Protein AF-A0A7X9BI54-F1 (afdb_monomer_lite)

Secondary structure (DSSP, 8-state):
---HHHHHHHHHHTHHHHHHHHHHHHHHHHHHHHHHHSTTHHHHHHHHHHTTHHHHHHHHHHHHHHHHPPEEEEEPPSSSHHHHHHHHHHTTEEEEEEEETTEEEEEE-----

Sequence (113 aa):
LTDPDRTRAMVEEDDANVSRLLRDVSSRLLAVADALDGEGRDAALTRFFAEGDPFRTFKTAQADIHTHAPERIVELPEHGWQTALTDLARRGEHIVRFNTPRTVVVRELSHIG

Foldseek 3Di:
DDDPVVVVVVCVVPVVVVVVVVVVVVVLVVVLVVCCVDPCNVVSVVVSVVVCVLVVVLVVLQVVQVVDFDKDKDFQDPPPSVVVVVVCVVQVWAFPDAPDPGMTITTRSDDDD

pLDDT: mean 85.26, std 11.14, range [39.19, 97.81]

Structure (mmCIF, N/CA/C/O backbone):
data_AF-A0A7X9BI54-F1
#
_entry.id   AF-A0A7X9BI54-F1
#
loop_
_atom_site.group_PDB
_atom_site.id
_atom_site.type_symbol
_atom_site.label_atom_id
_atom_site.label_alt_id
_atom_site.label_comp_id
_atom_site.label_asym_id
_atom_site.label_entity_id
_atom_site.label_seq_id
_atom_site.pdbx_PDB_ins_code
_atom_site.Cartn_x
_atom_site.Cartn_y
_atom_site.Cartn_z
_atom_site.occupancy
_atom_site.B_iso_or_equiv
_atom_site.auth_seq_id
_atom_site.auth_comp_id
_atom_site.auth_asym_id
_atom_site.auth_atom_id
_atom_site.pdbx_PDB_model_num
ATOM 1 N N . LEU A 1 1 ? 0.271 18.042 -3.688 1.00 54.28 1 LEU A N 1
ATOM 2 C CA . LEU A 1 1 ? -0.987 17.265 -3.698 1.00 54.28 1 LEU A CA 1
ATOM 3 C C . LEU A 1 1 ? -1.071 16.544 -5.027 1.00 54.28 1 LEU A C 1
ATOM 5 O O . LEU A 1 1 ? -0.699 17.135 -6.033 1.00 54.28 1 LEU A O 1
ATOM 9 N N . THR A 1 2 ? -1.445 15.271 -5.014 1.00 74.75 2 THR A N 1
ATOM 10 C CA . THR A 1 2 ? -1.591 14.457 -6.225 1.00 74.75 2 THR A CA 1
ATOM 11 C C . THR A 1 2 ? -2.757 14.972 -7.069 1.00 74.75 2 THR A C 1
ATOM 13 O O . THR A 1 2 ? -3.751 15.439 -6.519 1.00 74.75 2 THR A O 1
ATOM 16 N N . ASP A 1 3 ? -2.622 14.898 -8.391 1.00 91.00 3 ASP A N 1
ATOM 17 C CA . ASP A 1 3 ? -3.675 15.256 -9.345 1.00 91.00 3 ASP A CA 1
ATOM 18 C C . ASP A 1 3 ? -4.916 14.344 -9.142 1.00 91.00 3 ASP A C 1
ATOM 20 O O . ASP A 1 3 ? -4.760 13.112 -9.115 1.00 91.00 3 ASP A O 1
ATOM 24 N N . PRO A 1 4 ? -6.128 14.906 -8.947 1.00 90.19 4 PRO A N 1
ATOM 25 C CA . PRO A 1 4 ? -7.353 14.129 -8.759 1.00 90.19 4 PRO A CA 1
ATOM 26 C C . PRO A 1 4 ? -7.687 13.201 -9.930 1.00 90.19 4 PRO A C 1
ATOM 28 O O . PRO A 1 4 ? -8.067 12.054 -9.693 1.00 90.19 4 PRO A O 1
ATOM 31 N N . ASP A 1 5 ? -7.492 13.646 -11.172 1.00 92.06 5 ASP A N 1
ATOM 32 C CA . ASP A 1 5 ? -7.807 12.852 -12.363 1.00 92.06 5 ASP A CA 1
ATOM 33 C C . ASP A 1 5 ? -6.822 11.692 -12.505 1.00 92.06 5 ASP A C 1
ATOM 35 O O . ASP A 1 5 ? -7.203 10.564 -12.820 1.00 92.06 5 ASP A O 1
ATOM 39 N N . ARG A 1 6 ? -5.556 11.928 -12.147 1.00 88.19 6 ARG A N 1
ATOM 40 C CA . ARG A 1 6 ? -4.546 10.866 -12.066 1.00 88.19 6 ARG A CA 1
ATOM 41 C C . ARG A 1 6 ? -4.898 9.821 -11.011 1.00 88.19 6 ARG A C 1
ATOM 43 O O . ARG A 1 6 ? -4.738 8.629 -11.248 1.00 88.19 6 ARG A O 1
ATOM 50 N N . THR A 1 7 ? -5.368 10.263 -9.847 1.00 88.88 7 THR A N 1
ATOM 51 C CA . THR A 1 7 ? -5.763 9.356 -8.760 1.00 88.88 7 THR A CA 1
ATOM 52 C C . THR A 1 7 ? -6.986 8.533 -9.161 1.00 88.88 7 THR A C 1
ATOM 54 O O . THR A 1 7 ? -7.034 7.335 -8.894 1.00 88.88 7 THR A O 1
ATOM 57 N N . ARG A 1 8 ? -7.945 9.150 -9.857 1.00 91.94 8 ARG A N 1
ATOM 58 C CA . ARG A 1 8 ? -9.113 8.465 -10.412 1.00 91.94 8 ARG A CA 1
ATOM 59 C C . ARG A 1 8 ? -8.721 7.401 -11.435 1.00 91.94 8 ARG A C 1
ATOM 61 O O . ARG A 1 8 ? -9.165 6.268 -11.301 1.00 91.94 8 ARG A O 1
ATOM 68 N N . ALA A 1 9 ? -7.869 7.743 -12.400 1.00 93.12 9 ALA A N 1
ATOM 69 C CA . ALA A 1 9 ? -7.432 6.807 -13.434 1.00 93.12 9 ALA A CA 1
ATOM 70 C C . ALA A 1 9 ? -6.766 5.555 -12.837 1.00 93.12 9 ALA A C 1
ATOM 72 O O . ALA A 1 9 ? -7.084 4.443 -13.240 1.00 93.12 9 ALA A O 1
ATOM 73 N N . MET A 1 10 ? -5.917 5.720 -11.813 1.00 92.19 10 MET A N 1
ATOM 74 C CA . MET A 1 10 ? -5.295 4.590 -11.107 1.00 92.19 10 MET A CA 1
ATOM 75 C C . MET A 1 10 ? -6.317 3.670 -10.421 1.00 92.19 10 MET A C 1
ATOM 77 O O . MET A 1 10 ? -6.092 2.468 -10.327 1.00 92.19 10 MET A O 1
ATOM 81 N N . VAL A 1 11 ? -7.421 4.228 -9.911 1.00 93.00 11 VAL A N 1
ATOM 82 C CA . VAL A 1 11 ? -8.496 3.445 -9.282 1.00 93.00 11 VAL A CA 1
ATOM 83 C C . VAL A 1 11 ? -9.347 2.730 -10.325 1.00 93.00 11 VAL A C 1
ATOM 85 O O . VAL A 1 11 ? -9.734 1.591 -10.098 1.00 93.00 11 VAL A O 1
ATOM 88 N N . GLU A 1 12 ? -9.641 3.382 -11.449 1.00 94.75 12 GLU A N 1
ATOM 89 C CA . GLU A 1 12 ? -10.420 2.786 -12.539 1.00 94.75 12 GLU A CA 1
ATOM 90 C C . GLU A 1 12 ? -9.652 1.656 -13.250 1.00 94.75 12 GLU A C 1
ATOM 92 O O . GLU A 1 12 ? -10.271 0.691 -13.687 1.00 94.75 12 GLU A O 1
ATOM 97 N N . GLU A 1 13 ? -8.320 1.740 -13.336 1.00 94.69 13 GLU A N 1
ATOM 98 C CA . GLU A 1 13 ? -7.469 0.723 -13.976 1.00 94.69 13 GLU A CA 1
ATOM 99 C C . GLU A 1 13 ? -7.354 -0.588 -13.171 1.00 94.69 13 GLU A C 1
ATOM 101 O O . GLU A 1 13 ? -7.242 -1.658 -13.766 1.00 94.69 13 GLU A O 1
ATOM 106 N N . ASP A 1 14 ? -7.406 -0.526 -11.835 1.00 94.38 14 ASP A N 1
ATOM 107 C CA . ASP A 1 14 ? -7.271 -1.689 -10.936 1.00 94.38 14 ASP A CA 1
ATOM 108 C C . ASP A 1 14 ? -8.415 -1.756 -9.903 1.00 94.38 14 ASP A C 1
ATOM 110 O O . ASP A 1 14 ? -8.228 -1.945 -8.693 1.00 94.38 14 ASP A O 1
ATOM 114 N N . ASP A 1 15 ? -9.639 -1.558 -10.389 1.00 95.06 15 ASP A N 1
ATOM 115 C CA . ASP A 1 15 ? -10.843 -1.368 -9.579 1.00 95.06 15 ASP A CA 1
ATOM 116 C C . ASP A 1 15 ? -11.125 -2.535 -8.618 1.00 95.06 15 ASP A C 1
ATOM 118 O O . ASP A 1 15 ? -11.428 -2.330 -7.439 1.00 95.06 15 ASP A O 1
ATOM 122 N N . ALA A 1 16 ? -10.970 -3.775 -9.076 1.00 95.62 16 ALA A N 1
ATOM 123 C CA . ALA A 1 16 ? -11.217 -4.974 -8.293 1.00 95.62 16 ALA A CA 1
ATOM 124 C C . ALA A 1 16 ? -10.233 -5.102 -7.123 1.00 95.62 16 ALA A C 1
ATOM 126 O O . ALA A 1 16 ? -10.619 -5.512 -6.020 1.00 95.62 16 ALA A O 1
ATOM 127 N N . ASN A 1 17 ? -8.964 -4.752 -7.339 1.00 92.25 17 ASN A N 1
A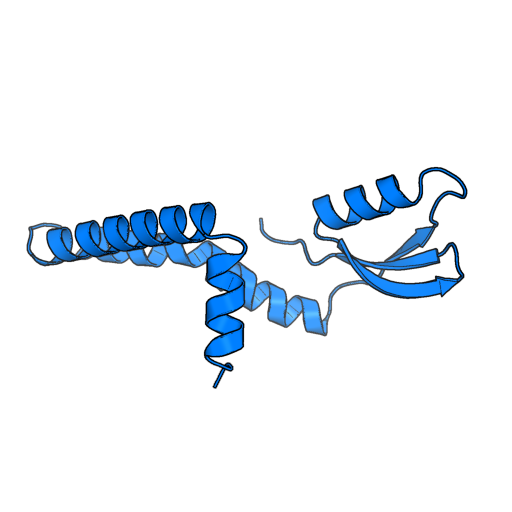TOM 128 C CA . ASN A 1 17 ? -7.951 -4.782 -6.295 1.00 92.25 17 ASN A CA 1
ATOM 129 C C . ASN A 1 17 ? -8.136 -3.642 -5.299 1.00 92.25 17 ASN A C 1
ATOM 131 O O . ASN A 1 17 ? -8.139 -3.893 -4.093 1.00 92.25 17 ASN A O 1
ATOM 135 N N . VAL A 1 18 ? -8.401 -2.426 -5.785 1.00 95.62 18 VAL A N 1
ATOM 136 C CA . VAL A 1 18 ? -8.727 -1.284 -4.924 1.00 95.62 18 VAL A CA 1
ATOM 137 C C . VAL A 1 18 ? -9.961 -1.593 -4.078 1.00 95.62 18 VAL A C 1
ATOM 139 O O . VA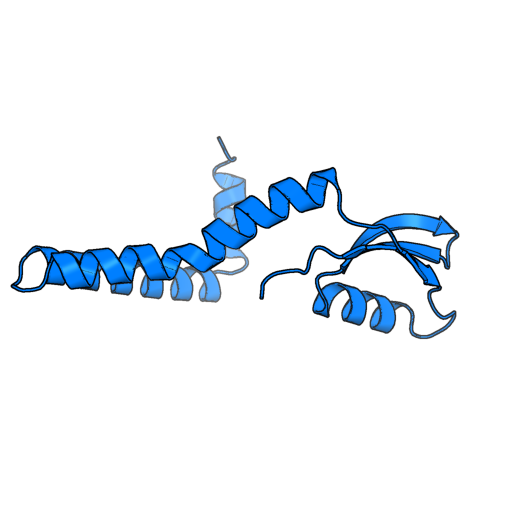L A 1 18 ? -9.950 -1.402 -2.865 1.00 95.62 18 VAL A O 1
ATOM 142 N N . SER A 1 19 ? -11.004 -2.164 -4.675 1.00 97.06 19 SER A N 1
ATOM 143 C CA . SER A 1 19 ? -12.228 -2.552 -3.973 1.00 97.06 19 SER A CA 1
ATOM 144 C C . SER A 1 19 ? -11.973 -3.605 -2.886 1.00 97.06 19 SER A C 1
ATOM 146 O O . SER A 1 19 ? -12.572 -3.551 -1.809 1.00 97.06 19 SER A O 1
ATOM 148 N N . ARG A 1 20 ? -11.080 -4.572 -3.131 1.00 97.62 20 ARG A N 1
ATOM 149 C CA . ARG A 1 20 ? -10.674 -5.568 -2.127 1.00 97.62 20 ARG A CA 1
ATOM 150 C C . ARG A 1 20 ? -9.884 -4.926 -0.990 1.00 97.62 20 ARG A C 1
ATOM 152 O O . ARG A 1 20 ? -10.201 -5.173 0.170 1.00 97.62 20 ARG A O 1
ATOM 159 N N . LEU A 1 21 ? -8.908 -4.085 -1.325 1.00 94.88 21 LEU A N 1
ATOM 160 C CA . LEU A 1 21 ? -8.088 -3.361 -0.359 1.00 94.88 21 LEU A CA 1
ATOM 161 C C . LEU A 1 21 ? -8.948 -2.482 0.554 1.00 94.88 21 LEU A C 1
ATOM 163 O O . LEU A 1 21 ? -8.790 -2.522 1.769 1.00 94.88 21 LEU A O 1
ATOM 167 N N . LEU A 1 22 ? -9.892 -1.728 -0.014 1.00 96.31 22 LEU A N 1
ATOM 168 C CA . LEU A 1 22 ? -10.787 -0.869 0.761 1.00 96.31 22 LEU A CA 1
ATOM 169 C C . LEU A 1 22 ? -11.643 -1.677 1.740 1.00 96.31 22 LEU A C 1
ATOM 171 O O . LEU A 1 22 ? -11.776 -1.273 2.891 1.00 96.31 22 LEU A O 1
ATOM 175 N N . ARG A 1 23 ? -12.170 -2.838 1.326 1.00 97.81 23 ARG A N 1
ATOM 176 C CA . ARG A 1 23 ? -12.922 -3.721 2.233 1.00 97.81 23 ARG A CA 1
ATOM 177 C C . ARG A 1 23 ? -12.059 -4.246 3.379 1.00 97.81 23 ARG A C 1
ATOM 179 O O . ARG A 1 23 ? -12.529 -4.249 4.513 1.00 97.81 23 ARG A O 1
ATOM 186 N N . ASP A 1 24 ? -10.824 -4.659 3.100 1.00 95.06 24 ASP A N 1
ATOM 187 C CA . ASP A 1 24 ? -9.891 -5.128 4.133 1.00 95.06 24 ASP A CA 1
ATOM 188 C C . ASP A 1 24 ? -9.574 -4.018 5.146 1.00 95.06 24 ASP A C 1
ATOM 190 O O . ASP A 1 24 ? -9.733 -4.201 6.353 1.00 95.06 24 ASP A O 1
ATOM 194 N N . VAL A 1 25 ? -9.232 -2.822 4.656 1.00 93.62 25 VAL A N 1
ATOM 195 C CA . VAL A 1 25 ? -8.963 -1.653 5.505 1.00 93.62 25 VAL A CA 1
ATOM 196 C C . VAL A 1 25 ? -10.183 -1.303 6.354 1.00 93.62 25 VAL A C 1
ATOM 198 O O . VAL A 1 25 ? -10.049 -1.139 7.566 1.00 93.62 25 VAL A O 1
ATOM 201 N N . SER A 1 26 ? -11.378 -1.232 5.761 1.00 96.69 26 SER A N 1
ATOM 202 C CA . SER A 1 26 ? -12.612 -0.965 6.506 1.00 96.69 26 SER A CA 1
ATOM 203 C C . SER A 1 26 ? -12.870 -2.017 7.583 1.00 96.69 26 SER A C 1
ATOM 205 O O . SER A 1 26 ? -13.181 -1.653 8.714 1.00 96.69 26 SER A O 1
ATOM 207 N N . SER A 1 27 ? -12.693 -3.305 7.271 1.00 94.50 27 SER A N 1
ATOM 208 C CA . SER A 1 27 ? -12.869 -4.388 8.243 1.00 94.50 27 SER A CA 1
ATOM 209 C C . SER A 1 27 ? -11.897 -4.270 9.417 1.00 94.50 27 SER A C 1
ATOM 211 O O . SER A 1 27 ? -12.289 -4.495 10.560 1.00 94.50 27 SER A O 1
ATOM 213 N N . ARG A 1 28 ? -10.635 -3.912 9.156 1.00 89.56 28 ARG A N 1
ATOM 214 C CA . ARG A 1 28 ? -9.616 -3.747 10.202 1.00 89.56 28 ARG A CA 1
ATOM 215 C C . ARG A 1 28 ? -9.902 -2.532 11.079 1.00 89.56 28 ARG A C 1
ATOM 217 O O . ARG A 1 28 ? -9.787 -2.629 12.295 1.00 89.56 28 ARG A O 1
ATOM 224 N N . LEU A 1 29 ? -10.320 -1.413 10.485 1.00 91.12 29 LEU A N 1
ATOM 225 C CA . LEU A 1 29 ? -10.699 -0.213 11.237 1.00 91.12 29 LEU A CA 1
ATOM 226 C C . LEU A 1 29 ? -11.927 -0.454 12.122 1.00 91.12 29 LEU A C 1
ATOM 228 O O . LEU A 1 29 ? -11.925 -0.023 13.272 1.00 91.12 29 LEU A O 1
ATOM 232 N N . LEU A 1 30 ? -12.933 -1.175 11.618 1.00 92.69 30 LEU A N 1
ATOM 233 C CA . LEU A 1 30 ? -14.105 -1.564 12.406 1.00 92.69 30 LEU A CA 1
ATOM 234 C C . LEU A 1 30 ? -13.715 -2.458 13.586 1.00 92.69 30 LEU A C 1
ATOM 236 O O . LEU A 1 30 ? -14.086 -2.159 14.712 1.00 92.69 30 LEU A O 1
ATOM 240 N N . ALA A 1 31 ? -12.883 -3.478 13.360 1.00 88.12 31 ALA A N 1
ATOM 241 C CA . ALA A 1 31 ? -12.427 -4.357 14.437 1.00 88.12 31 ALA A CA 1
ATOM 242 C C . ALA A 1 31 ? -11.672 -3.603 15.549 1.00 88.12 31 ALA A C 1
ATOM 244 O O . ALA A 1 31 ? -11.796 -3.939 16.725 1.00 88.12 31 ALA A O 1
ATOM 245 N N . VAL A 1 32 ? -10.892 -2.576 15.194 1.00 89.31 32 VAL A N 1
ATOM 246 C CA . VAL A 1 32 ? -10.221 -1.715 16.180 1.00 89.31 32 VAL A CA 1
ATOM 247 C C . VAL A 1 32 ? -11.223 -0.833 16.914 1.00 89.31 32 VAL A C 1
ATOM 249 O O . VAL A 1 32 ? -11.109 -0.701 18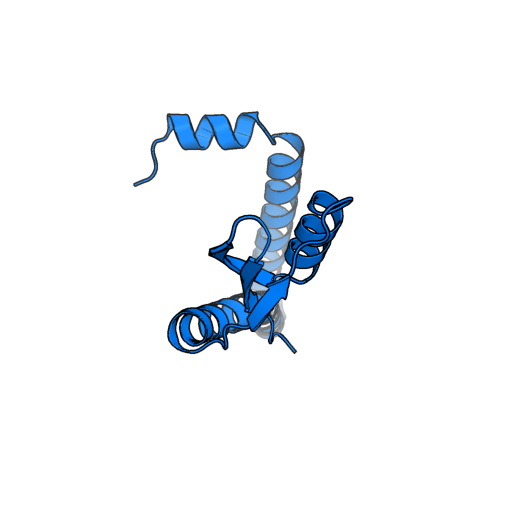.128 1.00 89.31 32 VAL A O 1
ATOM 252 N N . ALA A 1 33 ? -12.189 -0.242 16.207 1.00 91.50 33 ALA A N 1
ATOM 253 C CA . ALA A 1 33 ? -13.239 0.567 16.822 1.00 91.50 33 ALA A CA 1
ATOM 254 C C . ALA A 1 33 ? -14.041 -0.251 17.848 1.00 91.50 33 ALA A C 1
ATOM 256 O O . ALA A 1 33 ? -14.138 0.155 19.002 1.00 91.50 33 ALA A O 1
ATOM 257 N N . ASP A 1 34 ? -14.482 -1.453 17.474 1.00 91.25 34 ASP A N 1
ATOM 258 C CA . ASP A 1 34 ? -15.210 -2.356 18.369 1.00 91.25 34 ASP A CA 1
ATOM 259 C C . ASP A 1 34 ? -14.375 -2.722 19.610 1.00 91.25 34 ASP A C 1
ATOM 261 O O . ASP A 1 34 ? -14.879 -2.771 20.732 1.00 91.25 34 ASP A O 1
ATOM 265 N N . ALA A 1 35 ? -13.069 -2.945 19.436 1.00 88.38 35 ALA A N 1
ATOM 266 C CA . ALA A 1 35 ? -12.174 -3.263 20.544 1.00 88.38 35 ALA A CA 1
ATOM 267 C C . ALA A 1 35 ? -11.849 -2.059 21.447 1.00 88.38 35 ALA A C 1
ATOM 269 O O . ALA A 1 35 ? -11.483 -2.249 22.608 1.00 88.38 35 ALA A O 1
ATOM 270 N N . LEU A 1 36 ? -11.963 -0.830 20.934 1.00 87.31 36 LEU A N 1
ATOM 271 C CA . LEU A 1 36 ? -11.828 0.395 21.726 1.00 87.31 36 LEU A CA 1
ATOM 272 C C . LEU A 1 36 ? -13.032 0.623 22.646 1.00 87.31 36 LEU A C 1
ATOM 274 O O . LEU A 1 36 ? -12.847 1.207 23.717 1.00 87.31 36 LEU A O 1
ATOM 278 N N . ASP A 1 37 ? -14.210 0.154 22.236 1.00 89.69 37 ASP A N 1
ATOM 279 C CA . ASP A 1 37 ? -15.466 0.264 22.983 1.00 89.69 37 ASP A CA 1
ATOM 280 C C . ASP A 1 37 ? -15.665 -0.876 24.008 1.00 89.69 37 ASP A C 1
ATOM 282 O O . ASP A 1 37 ? -16.524 -0.777 24.886 1.00 89.69 37 ASP A O 1
ATOM 286 N N . GLY A 1 38 ? -14.873 -1.953 23.923 1.00 84.81 38 GLY A N 1
ATOM 287 C CA . GLY A 1 38 ? -14.963 -3.137 24.785 1.00 84.81 38 GLY A CA 1
ATOM 288 C C . GLY A 1 38 ? -13.850 -3.286 25.834 1.00 84.81 38 GLY A C 1
ATOM 289 O O . GLY A 1 38 ? -12.912 -2.492 25.934 1.00 84.81 38 GLY A O 1
ATOM 290 N N . GLU A 1 39 ? -13.922 -4.365 26.619 1.00 76.31 39 GLU A N 1
ATOM 291 C CA . GLU A 1 39 ? -12.822 -4.784 27.496 1.00 76.31 39 GLU A CA 1
ATOM 292 C C . GLU A 1 39 ? -11.714 -5.455 26.660 1.00 76.31 39 GLU A C 1
ATOM 294 O O . GLU A 1 39 ? -11.980 -6.361 25.873 1.00 76.31 39 GLU A O 1
ATOM 299 N N . GLY A 1 40 ? -10.460 -5.007 26.806 1.00 78.81 40 GLY A N 1
ATOM 300 C CA . GLY A 1 40 ? -9.323 -5.500 26.005 1.00 78.81 40 GLY A CA 1
ATOM 301 C C . GLY A 1 40 ? -8.683 -4.474 25.059 1.00 78.81 40 GLY A C 1
ATOM 302 O O . GLY A 1 40 ? -7.776 -4.829 24.302 1.00 78.81 40 GLY A O 1
ATOM 303 N N . ARG A 1 41 ? -9.097 -3.203 25.145 1.00 86.62 41 ARG A N 1
ATOM 304 C CA . ARG A 1 41 ? -8.534 -2.047 24.425 1.00 86.62 41 ARG A CA 1
ATOM 305 C C . ARG A 1 41 ? -7.011 -2.069 24.267 1.00 86.62 41 ARG A C 1
ATOM 307 O O . ARG A 1 41 ? -6.509 -1.912 23.156 1.00 86.62 41 ARG A O 1
ATOM 314 N N . ASP A 1 42 ? -6.272 -2.270 25.355 1.00 87.62 42 ASP A N 1
ATOM 315 C CA . ASP A 1 42 ? -4.805 -2.192 25.332 1.00 87.62 42 ASP A CA 1
ATOM 316 C C . ASP A 1 42 ? -4.173 -3.317 24.501 1.00 87.62 42 ASP A C 1
ATOM 318 O O . ASP A 1 42 ? -3.222 -3.086 23.749 1.00 87.62 42 ASP A O 1
ATOM 322 N N . ALA A 1 43 ? -4.731 -4.528 24.571 1.00 85.88 43 ALA A N 1
ATOM 323 C CA . ALA A 1 43 ? -4.277 -5.655 23.762 1.00 85.88 43 ALA A CA 1
ATOM 324 C C . ALA A 1 43 ? -4.596 -5.440 22.273 1.00 85.88 43 ALA A C 1
ATOM 326 O O . ALA A 1 43 ? -3.757 -5.714 21.411 1.00 85.88 43 ALA A O 1
ATOM 327 N N . ALA A 1 44 ? -5.778 -4.898 21.966 1.00 85.12 44 ALA A N 1
ATOM 328 C CA . ALA A 1 44 ? -6.188 -4.598 20.598 1.00 85.12 44 ALA A CA 1
ATOM 329 C C . ALA A 1 44 ? -5.340 -3.491 19.958 1.00 85.12 44 ALA A C 1
ATOM 331 O O . ALA A 1 44 ? -4.885 -3.646 18.824 1.00 85.12 44 ALA A O 1
ATOM 332 N N . LEU A 1 45 ? -5.056 -2.414 20.697 1.00 86.50 45 LEU A N 1
ATOM 333 C CA . LEU A 1 45 ? -4.166 -1.345 20.245 1.00 86.50 45 LEU A CA 1
ATOM 334 C C . LEU A 1 45 ? -2.744 -1.859 20.017 1.00 86.50 45 LEU A C 1
ATOM 336 O O . LEU A 1 45 ? -2.164 -1.601 18.963 1.00 86.50 45 LEU A O 1
ATOM 340 N N . THR A 1 46 ? -2.203 -2.629 20.965 1.00 89.94 46 THR A N 1
ATOM 341 C CA . THR A 1 46 ? -0.864 -3.223 20.837 1.00 89.94 46 THR A CA 1
ATOM 342 C C . THR A 1 46 ? -0.762 -4.065 19.568 1.00 89.94 46 THR A C 1
ATOM 344 O O . THR A 1 46 ? 0.169 -3.891 18.783 1.00 89.94 46 THR A O 1
ATOM 347 N N . ARG A 1 47 ? -1.753 -4.929 19.314 1.00 87.56 47 ARG A N 1
ATOM 348 C CA . ARG A 1 47 ? -1.799 -5.751 18.102 1.00 87.56 47 ARG A CA 1
ATOM 349 C C . ARG A 1 47 ? -1.914 -4.907 16.832 1.00 87.56 47 ARG A C 1
ATOM 351 O O . ARG A 1 47 ? -1.149 -5.130 15.898 1.00 87.56 47 ARG A O 1
ATOM 358 N N . PHE A 1 48 ? -2.838 -3.948 16.788 1.00 86.62 48 PHE A N 1
ATOM 359 C CA . PHE A 1 48 ? -3.049 -3.101 15.612 1.00 86.62 48 PHE A CA 1
ATOM 360 C C . PHE A 1 48 ? -1.772 -2.360 15.207 1.00 86.62 48 PHE A C 1
ATOM 362 O O . PHE A 1 48 ? -1.405 -2.335 14.032 1.00 86.62 48 PHE A O 1
ATOM 369 N N . PHE A 1 49 ? -1.055 -1.795 16.180 1.00 86.56 49 PHE A N 1
ATOM 370 C CA . PHE A 1 49 ? 0.204 -1.123 15.892 1.00 86.56 49 PHE A CA 1
ATOM 371 C C . PHE A 1 49 ? 1.313 -2.106 15.514 1.00 86.56 49 PHE A C 1
ATOM 373 O O . PHE A 1 49 ? 2.057 -1.792 14.582 1.00 86.56 49 PHE A O 1
ATOM 380 N N . ALA A 1 50 ? 1.401 -3.280 16.147 1.00 89.25 50 ALA A N 1
ATOM 381 C CA . ALA A 1 50 ? 2.383 -4.311 15.798 1.00 89.25 50 ALA A CA 1
ATOM 382 C C . ALA A 1 50 ? 2.219 -4.819 14.353 1.00 89.25 50 ALA A C 1
ATOM 384 O O . ALA A 1 50 ? 3.202 -5.045 13.654 1.00 89.25 50 ALA A O 1
ATOM 385 N N . GLU A 1 51 ? 0.986 -4.908 13.844 1.00 86.56 51 GLU A N 1
ATOM 386 C CA . GLU A 1 51 ? 0.728 -5.264 12.439 1.00 86.56 51 GLU A CA 1
ATOM 387 C C . GLU A 1 51 ? 1.329 -4.252 11.439 1.00 86.56 51 GLU A C 1
ATOM 389 O O . GLU A 1 51 ? 1.568 -4.592 10.280 1.00 86.56 51 GLU A O 1
ATOM 394 N N . GLY A 1 52 ? 1.608 -3.017 11.873 1.00 83.88 52 GLY A N 1
ATOM 395 C CA . GLY A 1 52 ? 2.293 -1.997 11.075 1.00 83.88 52 GLY A CA 1
ATOM 396 C C . GLY A 1 52 ? 3.823 -1.999 11.188 1.00 83.88 52 GLY A C 1
ATOM 397 O O . GLY A 1 52 ? 4.476 -1.291 10.416 1.00 83.88 52 GLY A O 1
ATOM 398 N N . ASP A 1 53 ? 4.412 -2.759 12.120 1.00 84.69 53 ASP A N 1
ATOM 399 C CA . ASP A 1 53 ? 5.867 -2.793 12.325 1.00 84.69 53 ASP A CA 1
ATOM 400 C C . ASP A 1 53 ? 6.650 -3.259 11.095 1.00 84.69 53 ASP A C 1
ATOM 402 O O . ASP A 1 53 ? 7.617 -2.581 10.751 1.00 84.69 53 ASP A O 1
ATOM 406 N N . PRO A 1 54 ? 6.239 -4.307 10.350 1.00 85.75 54 PRO A N 1
ATOM 407 C CA . PRO A 1 54 ? 6.980 -4.736 9.165 1.00 85.75 54 PRO A CA 1
ATOM 408 C C . PRO A 1 54 ? 7.157 -3.616 8.133 1.00 85.75 54 PRO A C 1
ATOM 410 O O . PRO A 1 54 ? 8.234 -3.457 7.561 1.00 85.75 54 PRO A O 1
ATOM 413 N N . PHE A 1 55 ? 6.129 -2.784 7.930 1.00 79.88 55 PHE A N 1
ATOM 414 C CA . PHE A 1 55 ? 6.220 -1.641 7.022 1.00 79.88 55 PHE A CA 1
ATOM 415 C C . PHE A 1 55 ? 7.124 -0.531 7.571 1.00 79.88 55 PHE A C 1
ATOM 417 O O . PHE A 1 55 ? 7.869 0.079 6.804 1.00 79.88 55 PHE A O 1
ATOM 424 N N . ARG A 1 56 ? 7.090 -0.261 8.883 1.00 81.81 56 ARG A N 1
ATOM 425 C CA . ARG A 1 56 ? 7.989 0.719 9.514 1.00 81.81 56 ARG A CA 1
ATOM 426 C C . ARG A 1 56 ? 9.444 0.276 9.420 1.00 81.81 56 ARG A C 1
ATOM 428 O O . ARG A 1 56 ? 10.264 1.069 8.968 1.00 81.81 56 ARG A O 1
ATOM 435 N N . THR A 1 57 ? 9.725 -0.983 9.750 1.00 83.62 57 THR A N 1
ATOM 436 C CA . THR A 1 57 ? 11.044 -1.613 9.608 1.00 83.62 57 THR A CA 1
ATOM 437 C C . THR A 1 57 ? 11.516 -1.581 8.160 1.00 83.62 57 THR A C 1
ATOM 439 O O . THR A 1 57 ? 12.662 -1.235 7.888 1.00 83.62 57 THR A O 1
ATOM 442 N N . PHE A 1 58 ? 10.626 -1.863 7.205 1.00 78.06 58 PHE A N 1
ATOM 443 C CA . PHE A 1 58 ? 10.939 -1.707 5.789 1.00 78.06 58 PHE A CA 1
ATOM 444 C C . PHE A 1 58 ? 11.272 -0.259 5.426 1.00 78.06 58 PHE A C 1
ATOM 446 O O . PHE A 1 58 ? 12.227 -0.022 4.697 1.00 78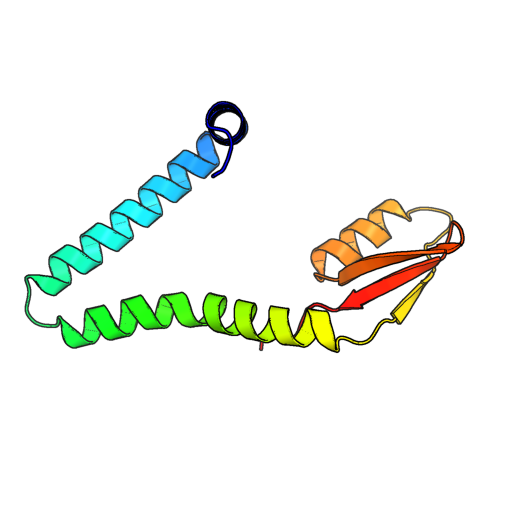.06 58 PHE A O 1
ATOM 453 N N . LYS A 1 59 ? 10.508 0.724 5.909 1.00 78.44 59 LYS A N 1
ATOM 454 C CA . LYS A 1 59 ? 10.747 2.143 5.617 1.00 78.44 59 LYS A CA 1
ATOM 455 C C . LYS A 1 59 ? 12.073 2.644 6.184 1.00 78.44 59 LYS A C 1
ATOM 457 O O . LYS A 1 59 ? 12.765 3.382 5.485 1.00 78.44 59 LYS A O 1
ATOM 462 N N . THR A 1 60 ? 12.434 2.245 7.402 1.00 79.00 60 THR A N 1
ATOM 463 C CA . THR A 1 60 ? 13.744 2.562 7.988 1.00 79.00 60 THR A CA 1
ATOM 464 C C . THR A 1 60 ? 14.866 1.874 7.220 1.00 79.00 60 THR A C 1
ATOM 466 O O . THR A 1 60 ? 15.780 2.554 6.763 1.00 79.00 60 THR A O 1
ATOM 469 N N . ALA A 1 61 ? 14.744 0.570 6.952 1.00 72.38 61 ALA A N 1
ATOM 470 C CA . ALA A 1 61 ? 15.717 -0.160 6.142 1.00 72.38 61 ALA A CA 1
ATOM 471 C C . ALA A 1 61 ? 15.860 0.448 4.737 1.00 72.38 61 ALA A C 1
ATOM 473 O O . ALA A 1 61 ? 16.968 0.634 4.254 1.00 72.38 61 ALA A O 1
ATOM 474 N N . GLN A 1 62 ? 14.762 0.834 4.086 1.00 69.62 62 GLN A N 1
ATOM 475 C CA . GLN A 1 62 ? 14.766 1.469 2.767 1.00 69.62 62 GLN A CA 1
ATOM 476 C C . GLN A 1 62 ? 15.532 2.798 2.764 1.00 69.62 62 GLN A C 1
ATOM 478 O O . GLN A 1 62 ? 16.233 3.076 1.788 1.00 69.62 62 GLN A O 1
ATOM 483 N N . ALA A 1 63 ? 15.407 3.612 3.816 1.00 69.31 63 ALA A N 1
ATOM 484 C CA . ALA A 1 63 ? 16.152 4.863 3.953 1.00 69.31 63 ALA A CA 1
ATOM 485 C C . ALA A 1 63 ? 17.666 4.608 4.092 1.00 69.31 63 ALA A C 1
ATOM 487 O O . ALA A 1 63 ? 18.471 5.260 3.419 1.00 69.31 63 ALA A O 1
ATOM 488 N N . ASP A 1 64 ? 18.051 3.601 4.879 1.00 67.12 64 ASP A N 1
ATOM 489 C CA . ASP A 1 64 ? 19.451 3.202 5.055 1.00 67.12 64 ASP A CA 1
ATOM 490 C C . ASP A 1 64 ? 20.041 2.592 3.770 1.00 67.12 64 ASP A C 1
ATOM 492 O O . ASP A 1 64 ? 21.136 2.958 3.334 1.00 67.12 64 ASP A O 1
ATOM 496 N N . ILE A 1 65 ? 19.278 1.726 3.099 1.00 64.69 65 ILE A N 1
ATOM 497 C CA . ILE A 1 65 ? 19.621 1.046 1.841 1.00 64.69 65 ILE A CA 1
ATOM 498 C C . ILE A 1 65 ? 19.775 2.038 0.684 1.00 64.69 65 ILE A C 1
ATOM 500 O O . ILE A 1 65 ? 20.704 1.908 -0.115 1.00 64.69 65 ILE A O 1
ATOM 504 N N . HIS A 1 66 ? 18.910 3.055 0.582 1.00 63.09 66 HIS A N 1
ATOM 505 C CA . HIS A 1 66 ? 19.083 4.114 -0.422 1.00 63.09 66 HIS A CA 1
ATOM 506 C C . HIS A 1 66 ? 20.427 4.833 -0.277 1.00 63.09 66 HIS A C 1
ATOM 508 O O . HIS A 1 66 ? 20.957 5.333 -1.271 1.00 63.09 66 HIS A O 1
ATOM 514 N N . THR A 1 67 ? 20.976 4.838 0.938 1.00 63.12 67 THR A N 1
ATOM 515 C CA . THR A 1 67 ? 22.201 5.549 1.284 1.00 63.12 67 THR A CA 1
ATOM 516 C C . THR A 1 67 ? 23.449 4.650 1.201 1.00 63.12 67 THR A C 1
ATOM 518 O O . THR A 1 67 ? 24.504 5.149 0.821 1.00 63.12 67 THR A O 1
ATOM 521 N N . HIS A 1 68 ? 23.355 3.339 1.489 1.00 63.44 68 HIS A N 1
ATOM 522 C CA . HIS A 1 68 ? 24.540 2.467 1.656 1.00 63.44 68 HIS A CA 1
ATOM 523 C C . HIS A 1 68 ? 24.469 1.072 1.007 1.00 63.44 68 HIS A C 1
ATOM 525 O O . HIS A 1 68 ? 25.399 0.284 1.190 1.00 63.44 68 HIS A O 1
ATOM 531 N N . ALA A 1 69 ? 23.408 0.706 0.281 1.00 68.94 69 ALA A N 1
ATOM 532 C CA . ALA A 1 69 ? 23.304 -0.675 -0.194 1.00 68.94 69 ALA A CA 1
ATOM 533 C C . ALA A 1 69 ? 24.341 -1.015 -1.282 1.00 68.94 69 ALA A C 1
ATOM 535 O O . ALA A 1 69 ? 24.537 -0.229 -2.219 1.00 68.94 69 ALA A O 1
ATOM 536 N N . PRO A 1 70 ? 24.993 -2.191 -1.174 1.00 77.12 70 PRO A N 1
ATOM 537 C CA . PRO A 1 70 ? 26.042 -2.594 -2.092 1.00 77.12 70 PRO A CA 1
ATOM 538 C C . PRO A 1 70 ? 25.479 -2.782 -3.499 1.00 77.12 70 PRO A C 1
ATOM 540 O O . PRO A 1 70 ? 24.409 -3.356 -3.715 1.00 77.12 70 PRO A O 1
ATOM 543 N N . GLU A 1 71 ? 26.230 -2.288 -4.473 1.00 86.75 71 GLU A N 1
ATOM 544 C CA . GLU A 1 71 ? 25.946 -2.496 -5.882 1.00 86.75 71 GLU A CA 1
ATOM 545 C C . GLU A 1 71 ? 26.706 -3.725 -6.373 1.00 86.75 71 GLU A C 1
ATOM 547 O O . GLU A 1 71 ? 27.917 -3.834 -6.169 1.00 86.75 71 GLU A O 1
ATOM 552 N N . ARG A 1 72 ? 26.015 -4.636 -7.063 1.00 88.62 72 ARG A N 1
ATOM 553 C CA . ARG A 1 72 ? 26.656 -5.751 -7.767 1.00 88.62 72 ARG A CA 1
ATOM 554 C C . ARG A 1 72 ? 26.394 -5.669 -9.260 1.00 88.62 72 ARG A C 1
ATOM 556 O O . ARG A 1 72 ? 25.349 -5.206 -9.714 1.00 88.62 72 ARG A O 1
ATOM 563 N N . ILE A 1 73 ? 27.352 -6.162 -10.027 1.00 91.94 73 ILE A N 1
ATOM 564 C CA . ILE A 1 73 ? 27.258 -6.241 -11.479 1.00 91.94 73 ILE A CA 1
ATOM 565 C C . ILE A 1 73 ? 26.632 -7.588 -11.856 1.00 91.94 73 ILE A C 1
ATOM 567 O O . ILE A 1 73 ? 27.037 -8.633 -11.348 1.00 91.94 73 ILE A O 1
ATOM 571 N N . VAL A 1 74 ? 25.644 -7.561 -12.747 1.00 92.62 74 VAL A N 1
ATOM 572 C CA . VAL A 1 74 ? 24.976 -8.736 -13.316 1.00 92.62 74 VAL A CA 1
ATOM 573 C C . VAL A 1 74 ? 25.168 -8.708 -14.823 1.00 92.62 74 VAL A C 1
ATOM 575 O O . VAL A 1 74 ? 24.827 -7.721 -15.479 1.00 92.62 74 VAL A O 1
ATOM 578 N N . GLU A 1 75 ? 25.685 -9.799 -15.382 1.00 94.44 75 GLU A N 1
ATOM 579 C CA . GLU A 1 75 ? 25.694 -10.002 -16.827 1.00 94.44 75 GLU A CA 1
ATOM 580 C C . GLU A 1 75 ? 24.360 -10.608 -17.273 1.00 94.44 75 GLU A C 1
ATOM 582 O O . GLU A 1 75 ? 23.906 -11.617 -16.731 1.00 94.44 75 GLU A O 1
ATOM 587 N N . LEU A 1 76 ? 23.722 -9.975 -18.254 1.00 92.81 76 LEU A N 1
ATOM 588 C CA . LEU A 1 76 ? 22.507 -10.481 -18.872 1.00 92.81 76 LEU A CA 1
ATOM 589 C C . LEU A 1 76 ? 22.878 -11.478 -19.981 1.00 92.81 76 LEU A C 1
ATOM 591 O O . LEU A 1 76 ? 23.734 -11.170 -20.827 1.00 92.81 76 LEU A O 1
ATOM 595 N N . PRO A 1 77 ? 22.237 -12.659 -20.011 1.00 91.94 77 PRO A N 1
ATOM 596 C CA . PRO A 1 77 ? 22.472 -13.629 -21.068 1.00 91.94 77 PRO A CA 1
ATOM 597 C C . PRO A 1 77 ? 21.997 -13.066 -22.413 1.00 91.94 77 PRO A C 1
ATOM 599 O O . PRO A 1 77 ? 21.042 -12.297 -22.473 1.00 91.94 77 PRO A O 1
ATOM 602 N N . GLU A 1 78 ? 22.654 -13.453 -23.507 1.00 89.19 78 GLU A N 1
ATOM 603 C CA . GLU A 1 78 ? 22.287 -13.005 -24.861 1.00 89.19 78 GLU A CA 1
ATOM 604 C C . GLU A 1 78 ? 20.850 -13.411 -25.234 1.00 89.19 78 GLU A C 1
ATOM 606 O O . GLU A 1 78 ? 20.099 -12.630 -25.815 1.00 89.19 78 GLU A O 1
ATOM 611 N N . HIS A 1 79 ? 20.441 -14.607 -24.808 1.00 93.12 79 HIS A N 1
ATOM 612 C CA . HIS A 1 79 ? 19.088 -15.131 -24.955 1.00 93.12 79 HIS A CA 1
ATOM 613 C C . HIS A 1 79 ? 18.448 -15.291 -23.572 1.00 93.12 79 HIS A C 1
ATOM 615 O O . HIS A 1 79 ? 19.107 -15.708 -22.622 1.00 93.12 79 HIS A O 1
ATOM 621 N N . GLY 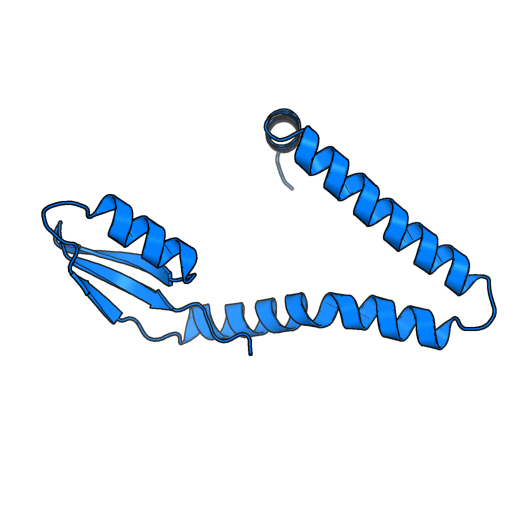A 1 80 ? 17.158 -14.974 -23.446 1.00 89.62 80 GLY A N 1
ATOM 622 C CA . GLY A 1 80 ? 16.434 -15.111 -22.175 1.00 89.62 80 GLY A CA 1
ATOM 623 C C . GLY A 1 80 ? 16.715 -14.006 -21.149 1.00 89.62 80 GLY A C 1
ATOM 624 O O . GLY A 1 80 ? 16.364 -14.159 -19.978 1.00 89.62 80 GLY A O 1
ATOM 625 N N . TRP A 1 81 ? 17.297 -12.874 -21.564 1.00 92.81 81 TRP A N 1
ATOM 626 C CA . TRP A 1 81 ? 17.547 -11.725 -20.685 1.00 92.81 81 TRP A CA 1
ATOM 627 C C . TRP A 1 81 ? 16.277 -11.213 -19.994 1.00 92.81 81 TRP A C 1
ATOM 629 O O . TRP A 1 81 ? 16.347 -10.777 -18.850 1.00 92.81 81 TRP A O 1
ATOM 639 N N . GLN A 1 82 ? 15.107 -11.321 -20.630 1.00 92.00 82 GLN A N 1
ATOM 640 C CA . GLN A 1 82 ? 13.829 -10.931 -20.031 1.00 92.00 82 GLN A CA 1
ATOM 641 C C . GLN A 1 82 ? 13.528 -11.753 -18.777 1.00 92.00 82 GLN A C 1
ATOM 643 O O . GLN A 1 82 ? 13.105 -11.201 -17.767 1.00 92.00 82 GLN A O 1
ATOM 648 N N . THR A 1 83 ? 13.802 -13.061 -18.822 1.00 93.06 83 THR A N 1
ATOM 649 C CA . THR A 1 83 ? 13.614 -13.947 -17.664 1.00 93.06 83 THR A CA 1
ATOM 650 C C . THR A 1 83 ? 14.592 -13.574 -16.555 1.00 93.06 83 THR A C 1
ATOM 652 O O . THR A 1 83 ? 14.184 -13.439 -15.406 1.00 93.06 83 THR A O 1
ATOM 655 N N . ALA A 1 84 ? 15.852 -13.291 -16.906 1.00 90.31 84 ALA A N 1
ATOM 656 C CA . ALA A 1 84 ? 16.842 -12.813 -15.944 1.00 90.31 84 ALA A CA 1
ATOM 657 C C . ALA A 1 84 ? 16.396 -11.506 -15.258 1.00 90.31 84 ALA A C 1
ATOM 659 O O . ALA A 1 84 ? 16.538 -11.379 -14.043 1.00 90.31 84 ALA A O 1
ATOM 660 N N . LEU A 1 85 ? 15.797 -10.567 -16.000 1.00 89.75 85 LEU A N 1
ATOM 661 C CA . LEU A 1 85 ? 15.222 -9.342 -15.435 1.00 89.75 85 LEU A CA 1
ATOM 662 C C . LEU A 1 85 ? 14.023 -9.615 -14.520 1.00 89.75 85 LEU A C 1
ATOM 664 O O . LEU A 1 85 ? 13.932 -9.032 -13.442 1.00 89.75 85 LEU A O 1
ATOM 668 N N . THR A 1 86 ? 13.109 -10.502 -14.921 1.00 90.94 86 THR A N 1
ATOM 669 C CA . THR A 1 86 ? 11.967 -10.892 -14.081 1.00 90.94 86 THR A CA 1
ATOM 670 C C . THR A 1 86 ? 12.428 -11.537 -12.777 1.00 90.94 86 THR A C 1
ATOM 672 O O . THR A 1 86 ? 11.869 -11.252 -11.719 1.00 90.94 86 THR A O 1
ATOM 675 N N . ASP A 1 87 ? 13.473 -12.358 -12.825 1.00 89.00 87 ASP A N 1
ATOM 676 C CA . ASP A 1 87 ? 14.031 -12.995 -11.638 1.00 89.00 87 ASP A CA 1
ATOM 677 C C . ASP A 1 87 ? 14.736 -11.992 -10.712 1.00 89.00 87 ASP A C 1
ATOM 679 O O . ASP A 1 87 ? 14.606 -12.115 -9.494 1.00 89.00 87 ASP A O 1
ATOM 683 N N . LEU A 1 88 ? 15.427 -10.976 -11.254 1.00 87.38 88 LEU A N 1
ATOM 684 C CA . LEU A 1 88 ? 15.947 -9.849 -10.459 1.00 87.38 88 LEU A CA 1
ATOM 685 C C . LEU A 1 88 ? 14.796 -9.133 -9.728 1.00 87.38 88 LEU A C 1
ATOM 687 O O . LEU A 1 88 ? 14.845 -8.959 -8.511 1.00 87.38 88 LEU A O 1
ATOM 691 N N . ALA A 1 89 ? 13.725 -8.789 -10.452 1.00 84.38 89 ALA A N 1
ATOM 692 C CA . ALA A 1 89 ? 12.568 -8.100 -9.883 1.00 84.38 89 ALA A CA 1
ATOM 693 C C . ALA A 1 89 ? 11.873 -8.936 -8.796 1.00 84.38 89 ALA A C 1
ATOM 695 O O . ALA A 1 89 ? 11.515 -8.408 -7.744 1.00 84.38 89 ALA A O 1
ATOM 696 N N . ARG A 1 90 ? 11.739 -10.254 -9.002 1.00 82.81 90 ARG A N 1
ATOM 697 C CA . ARG A 1 90 ? 11.170 -11.177 -8.007 1.00 82.81 90 ARG A CA 1
ATOM 698 C C . ARG A 1 90 ? 11.995 -11.224 -6.718 1.00 82.81 90 ARG A C 1
ATOM 700 O O . ARG A 1 90 ? 11.422 -11.400 -5.649 1.00 82.81 90 ARG A O 1
ATOM 707 N N . ARG A 1 91 ? 13.318 -11.058 -6.808 1.00 81.81 91 ARG A N 1
ATOM 708 C CA . ARG A 1 91 ? 14.224 -10.976 -5.648 1.00 81.81 91 ARG A CA 1
ATOM 709 C C . ARG A 1 91 ? 14.253 -9.593 -4.985 1.00 81.81 91 ARG A C 1
ATOM 711 O O . ARG A 1 91 ? 14.957 -9.419 -3.994 1.00 81.81 91 ARG A O 1
ATOM 718 N N . GLY A 1 92 ? 13.512 -8.616 -5.513 1.00 78.12 92 GLY A N 1
ATOM 719 C CA . GLY A 1 92 ?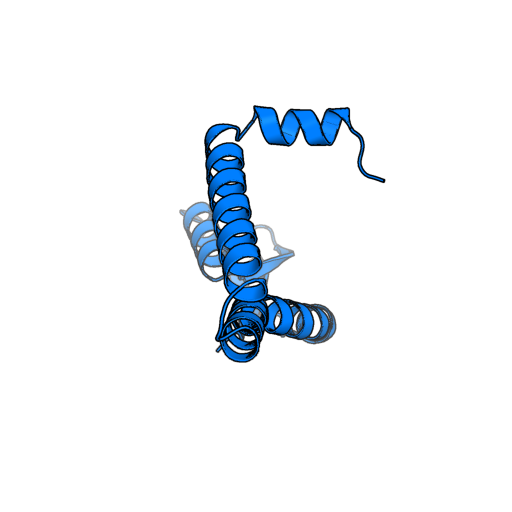 13.557 -7.233 -5.032 1.00 78.12 92 GLY A CA 1
ATOM 720 C C . GLY A 1 92 ? 14.859 -6.508 -5.391 1.00 78.12 92 GLY A C 1
ATOM 721 O O . GLY A 1 92 ? 15.173 -5.475 -4.800 1.00 78.12 92 GLY A O 1
ATOM 722 N N . GLU A 1 93 ? 15.632 -7.034 -6.348 1.00 85.31 93 GLU A N 1
ATOM 723 C CA . GLU A 1 93 ? 16.850 -6.391 -6.834 1.00 85.31 93 GLU A CA 1
ATOM 724 C C . GLU A 1 93 ? 16.479 -5.259 -7.795 1.00 85.31 93 GLU A C 1
ATOM 726 O O . GLU A 1 93 ? 15.791 -5.459 -8.799 1.00 85.31 93 GLU A O 1
ATOM 731 N N . HIS A 1 94 ? 16.954 -4.053 -7.498 1.00 86.00 94 HIS A N 1
ATOM 732 C CA . HIS A 1 94 ? 16.650 -2.867 -8.281 1.00 86.00 94 HIS A CA 1
ATOM 733 C C . HIS A 1 94 ? 17.794 -2.548 -9.245 1.00 86.00 94 HIS A C 1
ATOM 735 O O . HIS A 1 94 ? 18.940 -2.387 -8.822 1.00 86.00 94 HIS A O 1
ATOM 741 N N . ILE A 1 95 ? 17.501 -2.414 -10.540 1.00 89.31 95 ILE A N 1
ATOM 742 C CA . ILE A 1 95 ? 18.498 -1.983 -11.530 1.00 89.31 95 ILE A CA 1
ATOM 743 C C . ILE A 1 95 ? 18.733 -0.484 -11.373 1.00 89.31 95 ILE A C 1
ATOM 745 O O . ILE A 1 95 ? 17.814 0.319 -11.497 1.00 89.31 95 ILE A O 1
ATOM 749 N N . VAL A 1 96 ? 19.982 -0.107 -11.113 1.00 89.50 96 VAL A N 1
ATOM 750 C CA . VAL A 1 96 ? 20.383 1.292 -10.916 1.00 89.50 96 VAL A CA 1
ATOM 751 C C . VAL A 1 96 ? 20.899 1.902 -12.217 1.00 89.50 96 VAL A C 1
ATOM 753 O O . VAL A 1 96 ? 20.623 3.062 -12.510 1.00 89.50 96 VAL A O 1
ATOM 756 N N . ARG A 1 97 ? 21.656 1.132 -13.009 1.00 89.56 97 ARG A N 1
ATOM 757 C CA . ARG A 1 97 ? 22.192 1.566 -14.309 1.00 89.56 97 ARG A CA 1
ATOM 758 C C . ARG A 1 97 ? 22.597 0.384 -15.183 1.00 89.56 97 ARG A C 1
ATOM 760 O O . ARG A 1 97 ? 22.859 -0.706 -14.681 1.00 89.56 97 ARG A O 1
ATOM 767 N N . PHE A 1 98 ? 22.723 0.636 -16.482 1.00 92.88 98 PHE A N 1
ATOM 768 C CA . PHE A 1 98 ? 23.410 -0.248 -17.422 1.00 92.88 98 PHE A CA 1
ATOM 769 C C . PHE A 1 98 ? 24.850 0.241 -17.594 1.00 92.88 98 PHE A C 1
ATOM 771 O O . PHE A 1 98 ? 25.068 1.415 -17.885 1.00 92.88 98 PHE A O 1
ATOM 778 N N . ASN A 1 99 ? 25.827 -0.649 -17.427 1.00 90.94 99 ASN A N 1
ATOM 779 C CA . ASN A 1 99 ? 27.222 -0.360 -17.775 1.00 90.94 99 ASN A CA 1
ATOM 780 C C . ASN A 1 99 ? 27.486 -0.657 -19.258 1.00 90.94 99 ASN A C 1
ATOM 782 O O . ASN A 1 99 ? 28.289 0.012 -19.899 1.00 90.94 99 ASN A O 1
ATOM 786 N N . THR A 1 100 ? 26.804 -1.667 -19.801 1.00 89.62 100 THR A N 1
ATOM 787 C CA . THR A 1 100 ? 26.821 -2.042 -21.220 1.00 89.62 100 THR A CA 1
ATOM 788 C C . THR A 1 100 ? 25.427 -2.555 -21.608 1.00 89.62 100 THR A C 1
ATOM 790 O O . THR A 1 100 ? 24.616 -2.813 -20.713 1.00 89.62 100 THR A O 1
ATOM 793 N N . PRO A 1 101 ? 25.133 -2.798 -22.899 1.00 87.75 101 PRO A N 1
ATOM 794 C CA . PRO A 1 101 ? 23.874 -3.427 -23.305 1.00 87.75 101 PRO A CA 1
ATOM 795 C C . PRO A 1 101 ? 23.599 -4.788 -22.644 1.00 87.75 101 PRO A C 1
ATOM 797 O O . PRO A 1 101 ? 22.446 -5.197 -22.562 1.00 87.75 101 PRO A O 1
ATOM 800 N N . ARG A 1 102 ? 24.638 -5.491 -22.163 1.00 90.06 102 ARG A N 1
ATOM 801 C CA . ARG A 1 102 ? 24.513 -6.805 -21.508 1.00 90.06 102 ARG A CA 1
ATOM 802 C C . ARG A 1 102 ? 24.954 -6.809 -20.050 1.00 90.06 102 ARG A C 1
ATOM 804 O O . ARG A 1 102 ? 25.136 -7.876 -19.475 1.00 90.06 102 ARG A O 1
ATOM 811 N N . THR A 1 103 ? 25.147 -5.651 -19.427 1.00 91.81 103 THR A N 1
ATOM 812 C CA . THR A 1 103 ? 25.611 -5.606 -18.039 1.00 91.81 103 THR A CA 1
ATOM 813 C C . THR A 1 103 ? 24.859 -4.550 -17.255 1.00 91.81 103 THR A C 1
ATOM 815 O O . THR A 1 103 ? 24.936 -3.362 -17.573 1.00 91.81 103 THR A O 1
ATOM 818 N N . VAL A 1 104 ? 24.172 -4.983 -16.201 1.00 93.12 104 VAL A N 1
ATOM 819 C CA . VAL A 1 104 ? 23.414 -4.111 -15.305 1.00 93.12 104 VAL A CA 1
ATOM 820 C C . VAL A 1 104 ? 24.060 -4.061 -13.936 1.00 93.12 104 VAL A C 1
ATOM 822 O O . VAL A 1 104 ? 24.610 -5.043 -13.444 1.00 93.12 104 VAL A O 1
ATOM 825 N N . VAL A 1 105 ? 23.989 -2.895 -13.316 1.00 91.38 105 VAL A N 1
ATOM 826 C CA . VAL A 1 105 ? 24.301 -2.721 -11.907 1.00 91.38 105 VAL A CA 1
ATOM 827 C C . VAL A 1 105 ? 22.996 -2.816 -11.147 1.00 91.38 105 VAL A C 1
ATOM 829 O O . VAL A 1 105 ? 22.077 -2.028 -11.389 1.00 91.38 105 VAL A O 1
ATOM 832 N N . VAL A 1 106 ? 22.921 -3.783 -10.244 1.00 90.69 106 VAL A N 1
ATOM 833 C CA . VAL A 1 106 ? 21.766 -3.989 -9.379 1.00 90.69 106 VAL A CA 1
ATOM 834 C C . VAL A 1 106 ? 22.131 -3.664 -7.947 1.00 90.69 106 VAL A C 1
ATOM 836 O O . VAL A 1 106 ? 23.260 -3.876 -7.504 1.00 90.69 106 VAL A O 1
ATOM 839 N N . ARG A 1 107 ? 21.149 -3.144 -7.231 1.00 86.75 107 ARG A N 1
ATOM 840 C CA . ARG A 1 107 ? 21.206 -2.896 -5.803 1.00 86.75 107 ARG A CA 1
ATOM 841 C C . ARG A 1 107 ? 20.196 -3.811 -5.143 1.00 86.75 107 ARG A C 1
ATOM 843 O O . ARG A 1 107 ? 19.019 -3.802 -5.506 1.00 86.75 107 ARG A O 1
ATOM 850 N N . GLU A 1 108 ? 20.665 -4.606 -4.199 1.00 77.75 108 GLU A N 1
ATOM 851 C CA . GLU A 1 108 ? 19.787 -5.430 -3.384 1.00 77.75 108 GLU A CA 1
ATOM 852 C C . GLU A 1 108 ? 19.123 -4.529 -2.342 1.00 77.75 108 GLU A C 1
ATOM 854 O O . GLU A 1 108 ? 19.796 -3.887 -1.537 1.00 77.75 108 GLU A O 1
ATOM 859 N N . LEU A 1 109 ? 17.794 -4.428 -2.398 1.00 69.25 109 LEU A N 1
ATOM 860 C CA . LEU A 1 109 ? 17.010 -3.679 -1.413 1.00 69.25 109 LEU A CA 1
ATOM 861 C C . LEU A 1 109 ? 16.519 -4.597 -0.274 1.00 69.25 109 LEU A C 1
ATOM 863 O O . LEU A 1 109 ? 15.649 -4.215 0.508 1.00 69.25 109 LEU A O 1
ATOM 867 N N . SER A 1 110 ? 17.079 -5.806 -0.191 1.00 58.31 110 SER A N 1
ATOM 868 C CA . SER A 1 110 ? 16.573 -6.926 0.596 1.00 58.31 110 SER A CA 1
ATOM 869 C C . SER A 1 110 ? 17.482 -7.222 1.791 1.00 58.31 110 SER A C 1
ATOM 871 O O . SER A 1 110 ? 18.384 -8.042 1.719 1.00 58.31 110 SER A O 1
ATOM 873 N N . HIS A 1 111 ? 17.191 -6.602 2.930 1.00 50.41 111 HIS A N 1
ATOM 874 C CA . HIS A 1 111 ? 17.328 -7.266 4.228 1.00 50.41 111 HIS A CA 1
ATOM 875 C C . HIS A 1 111 ? 16.099 -6.881 5.051 1.00 50.41 111 HIS A C 1
ATOM 877 O O . HIS A 1 111 ? 16.077 -5.870 5.745 1.00 50.41 111 HIS A O 1
ATOM 883 N N . ILE A 1 112 ? 15.041 -7.675 4.910 1.00 44.28 112 ILE A N 1
ATOM 884 C CA . ILE A 1 112 ? 13.939 -7.730 5.870 1.00 44.28 112 ILE A CA 1
ATOM 885 C C . ILE A 1 112 ? 13.932 -9.182 6.343 1.00 44.28 112 ILE A C 1
ATOM 887 O O . ILE A 1 112 ? 13.383 -10.054 5.670 1.00 44.28 112 ILE A O 1
ATOM 891 N N . GLY A 1 113 ? 14.678 -9.441 7.414 1.00 39.19 113 GLY A N 1
ATOM 892 C CA . GLY A 1 113 ? 14.566 -10.652 8.222 1.00 39.19 113 GLY A CA 1
ATOM 893 C C . GLY A 1 113 ? 13.804 -10.324 9.491 1.00 39.19 113 GLY A C 1
ATOM 894 O O . GLY A 1 113 ? 13.958 -9.172 9.960 1.00 39.19 113 GLY A O 1
#

Radius of gyration: 20.58 Å; chains: 1; bounding box: 43×32×52 Å